Protein AF-A0A8X6NA91-F1 (afdb_monomer_lite)

pLDDT: mean 87.15, std 10.26, range [39.25, 95.81]

Organism: Nephila pilipes (NCBI:txid299642)

Structure (mmCIF, N/CA/C/O backbone):
data_AF-A0A8X6NA91-F1
#
_entry.id   AF-A0A8X6NA91-F1
#
loop_
_atom_site.group_PDB
_atom_site.id
_atom_site.type_symbol
_atom_site.label_atom_id
_atom_site.label_alt_id
_atom_site.label_comp_id
_atom_site.label_asym_id
_atom_site.label_entity_id
_atom_site.label_seq_id
_atom_site.pdbx_PDB_ins_code
_atom_site.Cartn_x
_atom_site.Cartn_y
_atom_site.Cartn_z
_atom_site.occupancy
_atom_site.B_iso_or_equiv
_atom_site.auth_seq_id
_atom_site.auth_comp_id
_atom_site.auth_asym_id
_atom_site.auth_atom_id
_atom_site.pdbx_PDB_model_num
ATOM 1 N N . MET A 1 1 ? 32.945 -34.711 -3.896 1.00 39.25 1 MET A N 1
ATOM 2 C CA . MET A 1 1 ? 33.465 -33.328 -3.989 1.00 39.25 1 MET A CA 1
ATOM 3 C C . MET A 1 1 ? 32.306 -32.364 -3.745 1.00 39.25 1 MET A C 1
ATOM 5 O O . MET A 1 1 ? 31.567 -32.048 -4.669 1.00 39.25 1 MET A O 1
ATOM 9 N N . GLY A 1 2 ? 32.044 -32.025 -2.478 1.00 50.50 2 GLY A N 1
ATOM 10 C CA . GLY A 1 2 ? 30.905 -31.185 -2.085 1.00 50.50 2 GLY A CA 1
ATOM 11 C C . GLY A 1 2 ? 31.206 -29.712 -2.346 1.00 50.50 2 GLY A C 1
ATOM 12 O O . GLY A 1 2 ? 32.229 -29.207 -1.895 1.00 50.50 2 GLY A O 1
ATOM 13 N N . LYS A 1 3 ? 30.344 -29.025 -3.101 1.00 52.38 3 LYS A N 1
ATOM 14 C CA . LYS A 1 3 ? 30.473 -27.583 -3.336 1.00 52.38 3 LYS A CA 1
ATOM 15 C C . LYS A 1 3 ? 30.213 -26.851 -2.016 1.00 52.38 3 LYS A C 1
ATOM 17 O O . LYS A 1 3 ? 29.082 -26.846 -1.539 1.00 52.38 3 LYS A O 1
ATOM 22 N N . GLN A 1 4 ? 31.241 -26.237 -1.431 1.00 56.56 4 GLN A N 1
ATOM 23 C CA . GLN A 1 4 ? 31.048 -25.260 -0.360 1.00 56.56 4 GLN A CA 1
ATOM 24 C C . GLN A 1 4 ? 30.338 -24.039 -0.956 1.00 56.56 4 GLN A C 1
ATOM 26 O O . GLN A 1 4 ? 30.888 -23.337 -1.805 1.00 56.56 4 GLN A O 1
ATOM 31 N N . VAL A 1 5 ? 29.087 -23.816 -0.558 1.00 64.62 5 VAL A N 1
ATOM 32 C CA . VAL A 1 5 ? 28.329 -22.623 -0.942 1.00 64.62 5 VAL A CA 1
ATOM 33 C C . VAL A 1 5 ? 28.822 -21.478 -0.064 1.00 64.62 5 VAL A C 1
ATOM 35 O O . VAL A 1 5 ? 28.456 -21.380 1.103 1.00 64.62 5 VAL A O 1
ATOM 38 N N . LEU A 1 6 ? 29.699 -20.634 -0.607 1.00 63.94 6 LEU A N 1
ATOM 39 C CA . LEU A 1 6 ? 30.149 -19.428 0.083 1.00 63.94 6 LEU A CA 1
ATOM 40 C C . LEU A 1 6 ? 28.948 -18.489 0.320 1.00 63.94 6 LEU A C 1
ATOM 42 O O . LEU A 1 6 ? 28.171 -18.261 -0.616 1.00 63.94 6 LEU A O 1
ATOM 46 N N . PRO A 1 7 ? 28.777 -17.925 1.531 1.00 65.75 7 PRO A N 1
ATOM 47 C CA . PRO A 1 7 ? 27.684 -17.002 1.811 1.00 65.75 7 PRO A CA 1
ATOM 48 C C . PRO A 1 7 ? 27.814 -15.751 0.933 1.00 65.75 7 PRO A C 1
ATOM 50 O O . PRO A 1 7 ? 28.852 -15.089 0.896 1.00 65.75 7 PRO A O 1
ATOM 53 N N . VAL A 1 8 ? 26.751 -15.421 0.196 1.00 72.94 8 VAL A N 1
ATOM 54 C CA . VAL A 1 8 ? 26.706 -14.213 -0.636 1.00 72.94 8 VAL A CA 1
ATOM 55 C C . VAL A 1 8 ? 26.752 -12.965 0.247 1.00 72.94 8 VAL A C 1
ATOM 57 O O . VAL A 1 8 ? 26.010 -12.856 1.224 1.00 72.94 8 VAL A O 1
ATOM 60 N N . SER A 1 9 ? 27.611 -12.004 -0.106 1.00 88.19 9 SER A N 1
ATOM 61 C CA . SER A 1 9 ? 27.783 -10.780 0.682 1.00 88.19 9 SER A CA 1
ATOM 62 C C . SER A 1 9 ? 26.452 -10.047 0.886 1.00 88.19 9 SER A C 1
ATOM 64 O O . SER A 1 9 ? 25.615 -9.979 -0.019 1.00 88.19 9 SER A O 1
ATOM 66 N N . TRP A 1 10 ? 26.255 -9.461 2.069 1.00 91.50 10 TRP A N 1
ATOM 67 C CA . TRP A 1 10 ? 25.038 -8.703 2.388 1.00 91.50 10 TRP A CA 1
ATOM 68 C C . TRP A 1 10 ? 24.788 -7.573 1.376 1.00 91.50 10 TRP A C 1
ATOM 70 O O . TRP A 1 10 ? 23.652 -7.332 0.981 1.00 91.50 10 TRP A O 1
ATOM 80 N N . ARG A 1 11 ? 25.859 -6.953 0.859 1.00 92.00 11 ARG A N 1
ATOM 81 C CA . ARG A 1 11 ? 25.786 -5.922 -0.188 1.00 92.00 11 ARG A CA 1
ATOM 82 C C . ARG A 1 11 ? 25.152 -6.449 -1.472 1.00 92.00 11 ARG A C 1
ATOM 84 O O . ARG A 1 11 ? 24.308 -5.777 -2.054 1.00 92.00 11 ARG A O 1
ATOM 91 N N . ARG A 1 12 ? 25.514 -7.666 -1.897 1.00 92.06 12 ARG A N 1
ATOM 92 C CA . ARG A 1 12 ? 24.906 -8.308 -3.071 1.00 92.06 12 ARG A CA 1
ATOM 93 C C . ARG A 1 12 ? 23.422 -8.592 -2.840 1.00 92.06 12 ARG A C 1
ATOM 95 O O . ARG A 1 12 ? 22.629 -8.435 -3.762 1.00 92.06 12 ARG A O 1
ATOM 102 N N . GLN A 1 13 ? 23.045 -8.996 -1.628 1.00 94.19 13 GLN A N 1
ATOM 103 C CA . GLN A 1 13 ? 21.646 -9.259 -1.279 1.00 94.19 13 GLN A CA 1
ATOM 104 C C . GLN A 1 13 ? 20.810 -7.975 -1.285 1.00 94.19 13 GLN A C 1
ATOM 106 O O . GLN A 1 13 ? 19.743 -7.956 -1.892 1.00 94.19 13 GLN A O 1
ATOM 111 N N . VAL A 1 14 ? 21.328 -6.888 -0.704 1.00 95.19 14 VAL A N 1
ATOM 112 C CA . VAL A 1 14 ? 20.678 -5.569 -0.731 1.00 95.19 14 VAL A CA 1
ATOM 113 C C . VAL A 1 14 ? 20.549 -5.050 -2.163 1.00 95.19 14 VAL A C 1
ATOM 115 O O . VAL A 1 14 ? 19.470 -4.617 -2.552 1.00 95.19 14 VAL A O 1
ATOM 118 N N . ALA A 1 15 ? 21.601 -5.161 -2.981 1.00 95.00 15 ALA A N 1
ATOM 119 C CA . ALA A 1 15 ? 21.549 -4.758 -4.387 1.00 95.00 15 ALA A CA 1
ATOM 120 C C . ALA A 1 15 ? 20.497 -5.555 -5.179 1.00 95.00 15 ALA A C 1
ATOM 122 O O . ALA A 1 15 ? 19.732 -4.984 -5.954 1.00 95.00 15 ALA A O 1
ATOM 123 N N . LYS A 1 16 ? 20.409 -6.871 -4.944 1.00 94.75 16 LYS A N 1
ATOM 124 C CA . LYS A 1 16 ? 19.385 -7.725 -5.558 1.00 94.75 16 LYS A CA 1
ATOM 125 C C . LYS A 1 16 ? 17.976 -7.335 -5.108 1.00 94.75 16 LYS A C 1
ATOM 127 O O . LYS A 1 16 ? 17.078 -7.257 -5.940 1.00 94.75 16 LYS A O 1
ATOM 132 N N . LEU A 1 17 ? 17.783 -7.086 -3.812 1.00 95.81 17 LEU A N 1
ATOM 133 C CA . LEU A 1 17 ? 16.499 -6.647 -3.271 1.00 95.81 17 LEU A CA 1
ATOM 134 C C . LEU A 1 17 ? 16.080 -5.306 -3.878 1.00 95.81 17 LEU A C 1
ATOM 136 O O . LEU A 1 17 ? 14.942 -5.178 -4.311 1.00 95.81 17 LEU A O 1
ATOM 140 N N . ALA A 1 18 ? 16.998 -4.342 -3.969 1.00 95.81 18 ALA A N 1
ATOM 141 C CA . ALA A 1 18 ? 16.729 -3.043 -4.575 1.00 95.81 18 ALA A CA 1
ATOM 142 C C . ALA A 1 18 ? 16.286 -3.182 -6.039 1.00 95.81 18 ALA A C 1
ATOM 144 O O . ALA A 1 18 ? 15.269 -2.609 -6.422 1.00 95.81 18 ALA A O 1
ATOM 145 N N . L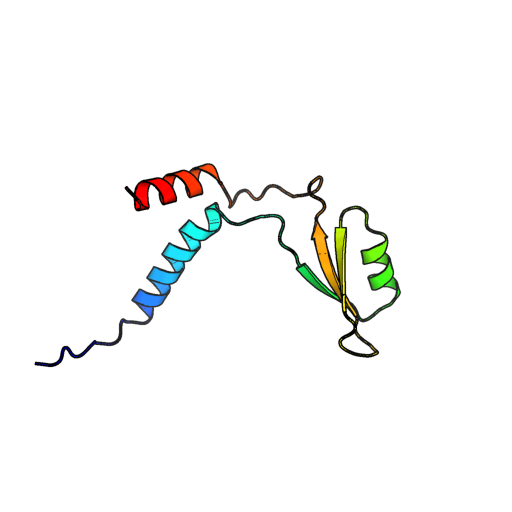EU A 1 19 ? 16.989 -3.996 -6.834 1.00 94.62 19 LEU A N 1
ATOM 146 C CA . LEU A 1 19 ? 16.648 -4.215 -8.241 1.00 94.62 19 LEU A CA 1
ATOM 147 C C . LEU A 1 19 ? 15.292 -4.920 -8.411 1.00 94.62 19 LEU A C 1
ATOM 149 O O . LEU A 1 19 ? 14.490 -4.526 -9.254 1.00 94.62 19 LEU A O 1
ATOM 153 N N . ASN A 1 20 ? 15.012 -5.931 -7.588 1.00 93.75 20 ASN A N 1
ATOM 154 C CA . ASN A 1 20 ? 13.732 -6.638 -7.621 1.00 93.75 20 ASN A CA 1
ATOM 155 C C . ASN A 1 20 ? 12.570 -5.726 -7.205 1.00 93.75 20 ASN A C 1
ATOM 157 O O . ASN A 1 20 ? 11.531 -5.707 -7.862 1.00 93.75 20 ASN A O 1
ATOM 161 N N . SER A 1 21 ? 12.752 -4.946 -6.138 1.00 94.19 21 SER A N 1
ATOM 162 C CA . SER A 1 21 ? 11.753 -3.989 -5.659 1.00 94.19 21 SER A CA 1
ATOM 163 C C . SER A 1 21 ? 11.505 -2.871 -6.666 1.00 94.19 21 SER A C 1
ATOM 165 O O . SER A 1 21 ? 10.364 -2.447 -6.826 1.00 94.19 21 SER A O 1
ATOM 167 N N . PHE A 1 22 ? 12.544 -2.425 -7.379 1.00 92.62 22 PHE A N 1
ATOM 168 C CA . PHE A 1 22 ? 12.420 -1.429 -8.439 1.00 92.62 22 PHE A CA 1
ATOM 169 C C . PHE A 1 22 ? 11.480 -1.906 -9.550 1.00 92.62 22 PHE A C 1
ATOM 171 O O . PHE A 1 22 ? 10.508 -1.225 -9.866 1.00 92.62 22 PHE A O 1
ATOM 178 N N . TRP A 1 23 ? 11.704 -3.107 -10.091 1.00 92.12 23 TRP A N 1
ATOM 179 C CA . TRP A 1 23 ? 10.827 -3.654 -11.131 1.00 92.12 23 TRP A CA 1
ATOM 180 C C . TRP A 1 23 ? 9.429 -4.004 -10.609 1.00 92.12 23 TRP A C 1
ATOM 182 O O . TRP A 1 23 ? 8.441 -3.783 -11.306 1.00 92.12 23 TRP A O 1
ATOM 192 N N . GLY A 1 24 ? 9.327 -4.469 -9.361 1.00 91.38 24 GLY A N 1
ATOM 193 C CA . GLY A 1 24 ? 8.044 -4.739 -8.712 1.00 91.38 24 GLY A CA 1
ATOM 194 C C . GLY A 1 24 ? 7.191 -3.487 -8.479 1.00 91.38 24 GLY A C 1
ATOM 195 O O . GLY A 1 24 ? 5.963 -3.574 -8.524 1.00 91.38 24 GLY A O 1
ATOM 196 N N . ARG A 1 25 ? 7.809 -2.314 -8.272 1.00 92.12 25 ARG A N 1
ATOM 197 C CA . ARG A 1 25 ? 7.086 -1.053 -8.036 1.00 92.12 25 ARG A CA 1
ATOM 198 C C . ARG A 1 25 ? 6.191 -0.680 -9.216 1.00 92.12 25 ARG A C 1
ATOM 200 O O . ARG A 1 25 ? 5.051 -0.287 -8.993 1.00 92.12 25 ARG A O 1
ATOM 207 N N . TRP A 1 26 ? 6.664 -0.865 -10.449 1.00 91.62 26 TRP A N 1
ATOM 208 C CA . TRP A 1 26 ? 5.927 -0.476 -11.655 1.00 91.62 26 TRP A CA 1
ATOM 209 C C . TRP A 1 26 ? 4.574 -1.183 -11.804 1.00 91.62 26 TRP A C 1
ATOM 211 O O . TRP A 1 26 ? 3.633 -0.576 -12.307 1.00 91.62 26 TRP A O 1
ATOM 221 N N . GLY A 1 27 ? 4.464 -2.436 -11.351 1.00 89.50 27 GLY A N 1
ATOM 222 C CA . GLY A 1 27 ? 3.242 -3.246 -11.431 1.00 89.50 27 GLY A CA 1
ATOM 223 C C . GLY A 1 27 ? 2.397 -3.255 -10.154 1.00 89.50 27 GLY A C 1
ATOM 224 O O . GLY A 1 27 ? 1.510 -4.095 -10.010 1.00 89.50 27 GLY A O 1
ATOM 225 N N . MET A 1 28 ? 2.688 -2.385 -9.186 1.00 91.44 28 MET A N 1
ATOM 226 C CA . MET A 1 28 ? 2.012 -2.402 -7.893 1.00 91.44 28 MET A CA 1
ATOM 227 C C . MET A 1 28 ? 0.570 -1.882 -8.001 1.00 91.44 28 MET A C 1
ATOM 229 O O . MET A 1 28 ? 0.336 -0.780 -8.487 1.00 91.44 28 MET A O 1
ATOM 233 N N . LYS A 1 29 ? -0.402 -2.638 -7.469 1.00 87.50 29 LYS A N 1
ATOM 234 C CA . LYS A 1 29 ? -1.789 -2.162 -7.338 1.00 87.50 29 LYS A CA 1
ATOM 235 C C . LYS A 1 29 ? -1.837 -0.944 -6.408 1.00 87.50 29 LYS A C 1
ATOM 237 O O . LYS A 1 29 ? -1.385 -1.039 -5.265 1.00 87.50 29 LYS A O 1
ATOM 242 N N . LEU A 1 30 ? -2.410 0.158 -6.892 1.00 85.25 30 LEU A N 1
ATOM 243 C CA . LEU A 1 30 ? -2.579 1.406 -6.136 1.00 85.25 30 LEU A CA 1
ATOM 244 C C . LEU A 1 30 ? -3.617 1.257 -5.034 1.00 85.25 30 LEU A C 1
ATOM 246 O O . LEU A 1 30 ? -3.369 1.569 -3.870 1.00 85.25 30 LEU A O 1
ATOM 250 N N . ASN A 1 31 ? -4.763 0.690 -5.400 1.00 87.25 31 ASN A N 1
ATOM 251 C CA . ASN A 1 31 ? -5.852 0.483 -4.472 1.00 87.25 31 ASN A CA 1
ATOM 252 C C . ASN A 1 31 ? -5.640 -0.796 -3.651 1.00 87.25 31 ASN A C 1
ATOM 254 O O . ASN A 1 31 ? -6.095 -1.888 -4.016 1.00 87.25 31 ASN A O 1
ATOM 258 N N . LYS A 1 32 ? -4.870 -0.669 -2.568 1.00 87.75 32 LYS A N 1
ATOM 259 C CA . LYS A 1 32 ? -4.646 -1.743 -1.599 1.00 87.75 32 LYS A CA 1
ATOM 260 C C . LYS A 1 32 ? -5.634 -1.637 -0.454 1.00 87.75 32 LYS A C 1
ATOM 262 O O . LYS A 1 32 ? -5.946 -0.545 0.013 1.00 87.75 32 LYS A O 1
ATOM 267 N N . THR A 1 33 ? -6.060 -2.795 0.024 1.00 91.12 33 THR A N 1
ATOM 268 C CA . THR A 1 33 ? -6.799 -2.893 1.272 1.00 91.12 33 THR A CA 1
ATOM 269 C C . THR A 1 33 ? -5.881 -2.529 2.435 1.00 91.12 33 THR A C 1
ATOM 271 O O . THR A 1 33 ? -4.725 -2.955 2.489 1.00 91.12 33 THR A O 1
ATOM 274 N N . LYS A 1 34 ? -6.382 -1.665 3.310 1.00 91.69 34 LYS A N 1
ATOM 275 C CA . LYS A 1 34 ? -5.685 -1.103 4.460 1.00 91.69 34 LYS A CA 1
ATOM 276 C C . LYS A 1 34 ? -6.400 -1.561 5.720 1.00 91.69 34 LYS A C 1
ATOM 278 O O . LYS A 1 34 ? -7.624 -1.647 5.746 1.00 91.69 34 LYS A O 1
ATOM 283 N N . LEU A 1 35 ? -5.615 -1.820 6.756 1.00 93.06 35 LEU A N 1
ATOM 284 C CA . LEU A 1 35 ? -6.113 -2.137 8.084 1.00 93.06 35 LEU A CA 1
ATOM 285 C C . LEU A 1 35 ? -5.805 -0.957 9.003 1.00 93.06 35 LEU A C 1
ATOM 287 O O . LEU A 1 35 ? -4.653 -0.526 9.096 1.00 93.06 35 LEU A O 1
ATOM 291 N N . SER A 1 36 ? -6.828 -0.416 9.655 1.00 91.81 36 SER A N 1
ATOM 292 C CA . SER A 1 36 ? -6.685 0.699 10.591 1.00 91.81 36 SER A CA 1
ATOM 293 C C . SER A 1 36 ? -7.273 0.335 11.941 1.00 91.81 36 SER A C 1
ATOM 295 O O . SER A 1 36 ? -8.388 -0.166 12.013 1.00 91.81 36 SER A O 1
ATOM 297 N N . TYR A 1 37 ? -6.521 0.609 13.002 1.00 92.38 37 TYR A N 1
ATOM 298 C CA . TYR A 1 37 ? -6.965 0.412 14.376 1.00 92.38 37 TYR A CA 1
ATOM 299 C C . TYR A 1 37 ? -7.498 1.728 14.925 1.00 92.38 37 TYR A C 1
ATOM 301 O O . TYR A 1 37 ? -6.834 2.761 14.827 1.00 92.38 37 TYR A O 1
ATOM 309 N N . VAL A 1 38 ? -8.697 1.683 15.486 1.00 91.44 38 VAL A N 1
ATOM 310 C CA . VAL A 1 38 ? -9.412 2.832 16.023 1.00 91.44 38 VAL A CA 1
ATOM 311 C C . VAL A 1 38 ? -9.849 2.505 17.442 1.00 91.44 38 VAL A C 1
ATOM 313 O O . VAL A 1 38 ? -10.410 1.445 17.696 1.00 91.44 38 VAL A O 1
ATOM 316 N N . ASN A 1 39 ? -9.588 3.421 18.365 1.00 90.44 39 ASN A N 1
ATOM 317 C CA . ASN A 1 39 ? -9.890 3.288 19.791 1.00 90.44 39 ASN A CA 1
ATOM 318 C C . ASN A 1 39 ? -11.005 4.237 20.263 1.00 90.44 39 ASN A C 1
ATOM 320 O O . ASN A 1 39 ? -11.295 4.326 21.451 1.00 90.44 39 ASN A O 1
ATOM 324 N N . SER A 1 40 ? -11.603 4.996 19.343 1.00 89.50 40 SER A N 1
ATOM 325 C CA . SER A 1 40 ? -12.554 6.059 19.652 1.00 89.50 40 SER A CA 1
ATOM 326 C C . SER A 1 40 ? -13.784 5.974 18.752 1.00 89.50 40 SER A C 1
ATOM 328 O O . SER A 1 40 ? -13.673 5.889 17.528 1.00 89.50 40 SER A O 1
ATOM 330 N N . VAL A 1 41 ? -14.971 6.041 19.358 1.00 87.44 41 VAL A N 1
ATOM 331 C CA . VAL A 1 41 ? -16.270 6.034 18.662 1.00 87.44 41 VAL A CA 1
ATOM 332 C C . VAL A 1 41 ? -16.395 7.131 17.589 1.00 87.44 41 VAL A C 1
ATOM 334 O O . VAL A 1 41 ? -16.843 6.814 16.486 1.00 87.44 41 VAL A O 1
ATOM 337 N N . PRO A 1 42 ? -16.008 8.405 17.820 1.00 91.06 42 PRO A N 1
ATOM 338 C CA . PRO A 1 42 ? -16.073 9.427 16.774 1.00 91.06 42 PRO A CA 1
ATOM 339 C C . PRO A 1 42 ? -15.209 9.098 15.554 1.00 91.06 42 PRO A C 1
ATOM 341 O O . PRO A 1 42 ? -15.649 9.326 14.430 1.00 91.06 42 PRO A O 1
ATOM 344 N N . ASP A 1 43 ? -14.014 8.539 15.744 1.00 89.25 43 ASP A N 1
ATOM 345 C CA . ASP A 1 43 ? -13.155 8.163 14.619 1.00 89.25 43 ASP A CA 1
ATOM 346 C C . ASP A 1 43 ? -13.713 6.949 13.880 1.00 89.25 43 ASP A C 1
ATOM 348 O O . ASP A 1 43 ? -13.717 6.929 12.651 1.00 89.25 43 ASP A O 1
ATOM 352 N N . PHE A 1 44 ? -14.293 5.991 14.603 1.00 90.38 44 PHE A N 1
ATOM 353 C CA . PHE A 1 44 ? -14.994 4.858 14.005 1.00 9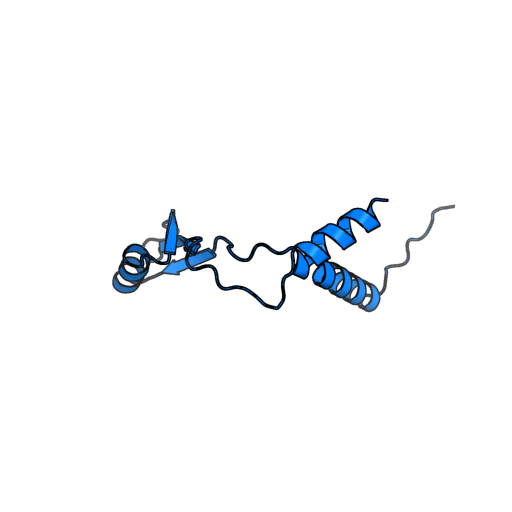0.38 44 PHE A CA 1
ATOM 354 C C . PHE A 1 44 ? -16.167 5.321 13.124 1.00 90.38 44 PHE A C 1
ATOM 356 O O . PHE A 1 44 ? -16.270 4.932 11.959 1.00 90.38 44 PHE A O 1
ATOM 363 N N . ASN A 1 45 ? -16.987 6.248 13.628 1.00 91.31 45 ASN A N 1
ATOM 364 C CA . ASN A 1 45 ? -18.095 6.832 12.870 1.00 91.31 45 ASN A CA 1
ATOM 365 C C . ASN A 1 45 ? -17.621 7.625 11.646 1.00 91.31 45 ASN A C 1
ATOM 367 O O . ASN A 1 45 ? -18.295 7.607 10.616 1.00 91.31 45 ASN A O 1
ATOM 371 N N . ARG A 1 46 ? -16.461 8.291 11.722 1.00 92.19 46 ARG A N 1
ATOM 372 C CA . ARG A 1 46 ? -15.851 8.957 10.560 1.00 92.19 46 ARG A CA 1
ATOM 373 C C . ARG A 1 46 ? -15.482 7.961 9.469 1.00 92.19 46 ARG A C 1
ATOM 375 O O . ARG A 1 46 ? -15.732 8.255 8.310 1.00 92.19 46 ARG A O 1
ATOM 382 N N . TYR A 1 47 ? -14.926 6.798 9.816 1.00 90.06 47 TYR A N 1
ATOM 383 C CA . TYR A 1 47 ? -14.630 5.758 8.825 1.00 90.06 47 TYR A CA 1
ATOM 384 C C . TYR A 1 47 ? -15.902 5.212 8.170 1.00 90.06 47 TYR A C 1
ATOM 386 O O . TYR A 1 47 ? -15.912 5.045 6.956 1.00 90.06 47 TYR A O 1
ATOM 394 N N . LEU A 1 48 ? -16.969 4.984 8.946 1.00 88.50 48 LEU A N 1
ATOM 395 C CA . LEU A 1 48 ? -18.251 4.485 8.427 1.00 88.50 48 LEU A CA 1
ATOM 396 C C . LEU A 1 48 ? -18.998 5.495 7.550 1.00 88.50 48 LEU A C 1
ATOM 398 O O . LEU A 1 48 ? -19.709 5.101 6.631 1.00 88.50 48 LEU A O 1
ATOM 402 N N . SER A 1 49 ? -18.865 6.785 7.854 1.00 90.56 49 SER A N 1
ATOM 403 C CA . SER A 1 49 ? -19.598 7.851 7.161 1.00 90.56 49 SER A CA 1
ATOM 404 C C . SER A 1 49 ? -18.859 8.398 5.938 1.00 90.56 49 SER A C 1
ATOM 406 O O . SER A 1 49 ? -19.407 9.240 5.232 1.00 90.56 49 SER A O 1
ATOM 408 N N . ASP A 1 50 ? -17.611 7.985 5.707 1.00 88.88 50 ASP A N 1
ATOM 409 C CA . ASP A 1 50 ? -16.786 8.495 4.616 1.00 88.88 50 ASP A CA 1
ATOM 410 C C . ASP A 1 50 ? -17.096 7.756 3.300 1.00 88.88 50 ASP A C 1
ATOM 412 O O . ASP A 1 50 ? -16.717 6.592 3.153 1.00 88.88 50 ASP A O 1
ATOM 416 N N . PRO A 1 51 ? -17.725 8.414 2.306 1.00 86.19 51 PRO A N 1
ATOM 417 C CA . PRO A 1 51 ? -18.083 7.775 1.040 1.00 86.19 51 PRO A CA 1
ATOM 418 C C . PRO A 1 51 ? -16.863 7.422 0.177 1.00 86.19 51 PRO A C 1
ATOM 420 O O . PRO A 1 51 ? -16.980 6.641 -0.766 1.00 86.19 51 PRO A O 1
ATOM 423 N N . THR A 1 52 ? -15.682 7.974 0.477 1.00 87.75 52 THR A N 1
ATOM 424 C CA . THR A 1 52 ? -14.445 7.663 -0.255 1.00 87.75 52 THR A CA 1
ATOM 425 C C . THR A 1 52 ? -13.854 6.313 0.150 1.00 87.75 52 THR A C 1
ATOM 427 O O . THR A 1 52 ? -13.021 5.762 -0.576 1.00 87.75 52 THR A O 1
ATOM 430 N N . LYS A 1 53 ? -14.276 5.760 1.295 1.00 88.69 53 LYS A N 1
ATOM 431 C CA . LYS A 1 53 ? -13.761 4.511 1.852 1.00 88.69 53 LYS A CA 1
ATOM 432 C C . LYS A 1 53 ? -14.824 3.424 1.771 1.00 88.69 53 LYS A C 1
ATOM 434 O O . LYS A 1 53 ? -15.907 3.530 2.329 1.00 88.69 53 LYS A O 1
ATOM 439 N N . ASN A 1 54 ? -14.481 2.330 1.113 1.00 90.50 54 ASN A N 1
ATOM 440 C CA . ASN A 1 54 ? -15.269 1.113 1.126 1.00 90.50 54 ASN A CA 1
ATOM 441 C C . ASN A 1 54 ? -14.779 0.208 2.263 1.00 90.50 54 ASN A C 1
ATOM 443 O O . ASN A 1 54 ? -13.638 -0.258 2.240 1.00 90.50 54 ASN A O 1
ATOM 447 N N . ILE A 1 55 ? -15.622 -0.013 3.270 1.00 91.19 55 ILE A N 1
ATOM 448 C CA . ILE A 1 55 ? -15.318 -0.914 4.386 1.00 91.19 55 ILE A CA 1
ATOM 449 C C . ILE A 1 55 ? -15.636 -2.343 3.960 1.00 91.19 55 ILE A C 1
ATOM 451 O O . ILE A 1 55 ? -16.732 -2.620 3.477 1.00 91.19 55 ILE A O 1
ATOM 455 N N . LYS A 1 56 ? -14.666 -3.239 4.142 1.00 90.44 56 LYS A N 1
ATOM 456 C CA . LYS A 1 56 ? -14.799 -4.665 3.839 1.00 90.44 56 LYS A CA 1
ATOM 457 C C . LYS A 1 56 ? -15.180 -5.469 5.064 1.00 90.44 56 LYS A C 1
ATOM 459 O O . LYS A 1 56 ? -16.092 -6.283 4.984 1.00 90.44 56 LYS A O 1
ATOM 464 N N . ASP A 1 57 ? -14.477 -5.234 6.166 1.00 91.38 57 ASP A N 1
ATOM 465 C CA . ASP A 1 57 ? -14.669 -5.987 7.396 1.00 91.38 57 ASP A CA 1
ATOM 466 C C . ASP A 1 57 ? -14.289 -5.155 8.625 1.00 91.38 57 ASP A C 1
ATOM 468 O O . ASP A 1 57 ? -13.547 -4.169 8.537 1.00 91.38 57 ASP A O 1
ATOM 472 N N . ILE A 1 58 ? -14.829 -5.541 9.777 1.00 92.06 58 ILE A N 1
ATOM 473 C CA . ILE A 1 58 ? -14.602 -4.889 11.061 1.00 92.06 58 ILE A CA 1
ATOM 474 C C . ILE A 1 58 ? -14.342 -5.969 12.105 1.00 92.06 58 ILE A C 1
ATOM 476 O O . ILE A 1 58 ? -15.221 -6.753 12.455 1.00 92.06 58 ILE A O 1
ATOM 480 N N . PHE A 1 59 ? -13.135 -5.960 12.657 1.00 92.25 59 PHE A N 1
ATOM 481 C CA . PHE A 1 59 ? -12.715 -6.862 13.717 1.00 92.25 59 PHE A CA 1
ATOM 482 C C . PHE A 1 59 ? -12.645 -6.129 15.052 1.00 92.25 59 PHE A C 1
ATOM 484 O O . PHE A 1 59 ? -12.277 -4.957 15.126 1.00 92.25 59 PHE A O 1
ATOM 491 N N . LEU A 1 60 ? -12.932 -6.853 16.128 1.00 90.06 60 LEU A N 1
ATOM 492 C CA . LEU A 1 60 ? -12.843 -6.365 17.502 1.00 90.06 60 LEU A CA 1
ATOM 493 C C . LEU A 1 60 ? -11.771 -7.181 18.237 1.00 90.06 60 LEU A C 1
ATOM 495 O O . LEU A 1 60 ? -12.100 -8.150 18.917 1.00 90.06 60 LEU A O 1
ATOM 499 N N . PRO A 1 61 ? -10.475 -6.868 18.044 1.00 88.31 61 PRO A N 1
ATOM 500 C CA . PRO A 1 61 ? -9.388 -7.597 18.699 1.00 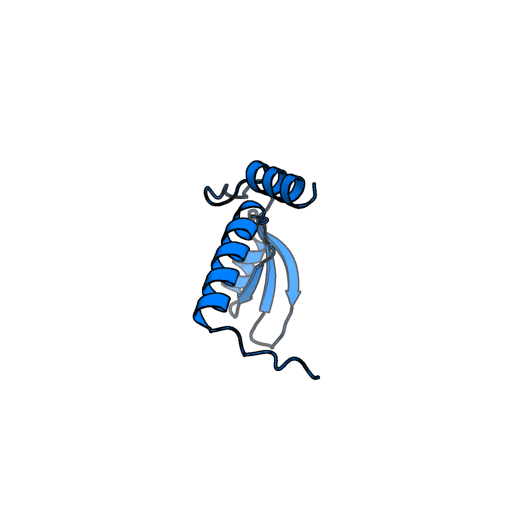88.31 61 PRO A CA 1
ATOM 501 C C . PRO A 1 61 ? -9.357 -7.410 20.223 1.00 88.31 61 PRO A C 1
ATOM 503 O O . PRO A 1 61 ? -8.792 -8.24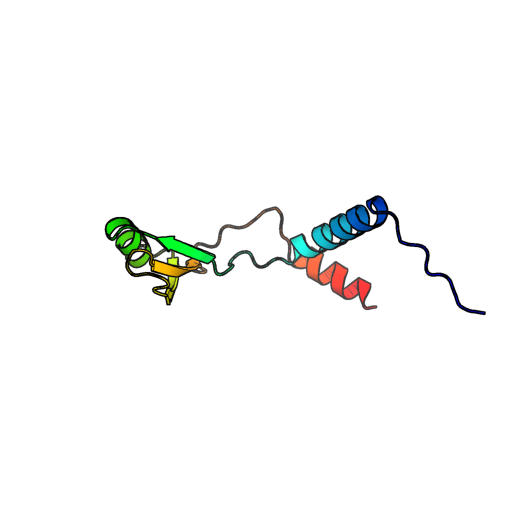7 20.921 1.00 88.31 61 PRO A O 1
ATOM 506 N N . SER A 1 62 ? -9.920 -6.313 20.734 1.00 88.12 62 SER A N 1
ATOM 507 C CA . SER A 1 62 ? -10.016 -5.993 22.161 1.00 88.12 62 SER A CA 1
ATOM 508 C C . SER A 1 62 ? -11.275 -5.158 22.415 1.00 88.12 62 SER A C 1
ATOM 510 O O . SER A 1 62 ? -11.829 -4.588 21.477 1.00 88.12 62 SER A O 1
ATOM 512 N N . GLU A 1 63 ? -11.710 -5.041 23.670 1.00 84.00 63 GLU A N 1
ATOM 513 C CA . GLU A 1 63 ? -12.879 -4.231 24.053 1.00 84.00 63 GLU A CA 1
ATOM 514 C C . GLU A 1 63 ? -12.694 -2.735 23.743 1.00 84.00 63 GLU A C 1
ATOM 516 O O . GLU A 1 63 ? -13.663 -2.027 23.480 1.00 84.00 63 GLU A O 1
ATOM 521 N N . GLU A 1 64 ? -11.447 -2.259 23.714 1.00 87.44 64 GLU A N 1
ATOM 522 C CA . GLU A 1 64 ? -11.114 -0.844 23.498 1.00 87.44 64 GLU A CA 1
ATOM 523 C C . GLU A 1 64 ? -10.663 -0.522 22.065 1.00 87.44 64 GLU A C 1
ATOM 525 O O . GLU A 1 64 ? -10.447 0.645 21.736 1.00 87.44 64 GLU A O 1
ATOM 530 N N . VAL A 1 65 ? -10.469 -1.531 21.205 1.00 88.62 65 VAL A N 1
ATOM 531 C CA . VAL A 1 65 ? -9.869 -1.343 19.876 1.00 88.62 65 VAL A CA 1
ATOM 532 C C . VAL A 1 65 ? -10.676 -2.057 18.807 1.00 88.62 65 VAL A C 1
ATOM 534 O O . VAL A 1 65 ? -10.879 -3.267 18.857 1.00 88.62 65 VAL A O 1
ATOM 537 N N . VAL A 1 66 ? -11.032 -1.302 17.774 1.00 91.19 66 VAL A N 1
ATOM 538 C CA . VAL A 1 66 ? -11.686 -1.777 16.559 1.00 91.19 66 VAL A CA 1
ATOM 539 C C . VAL A 1 66 ? -10.681 -1.751 15.413 1.00 91.19 66 VAL A C 1
ATOM 541 O O . VAL A 1 66 ? -10.056 -0.725 15.157 1.00 91.19 66 VAL A O 1
ATOM 544 N N . ALA A 1 67 ? -10.515 -2.860 14.701 1.00 93.12 67 ALA A N 1
ATOM 545 C CA . ALA A 1 67 ? -9.713 -2.931 13.488 1.00 93.12 67 ALA A CA 1
ATOM 546 C C . ALA A 1 67 ? -10.636 -2.922 12.266 1.00 93.12 67 ALA A C 1
ATOM 548 O O . ALA A 1 67 ? -11.429 -3.836 12.076 1.00 93.12 67 ALA A O 1
ATOM 549 N N . ILE A 1 68 ? -10.534 -1.891 11.436 1.00 93.19 68 ILE A N 1
ATOM 550 C CA . ILE A 1 68 ? -11.357 -1.721 10.239 1.00 93.19 68 ILE A CA 1
ATOM 551 C C . ILE A 1 68 ? -10.507 -2.066 9.024 1.00 93.19 68 ILE A C 1
ATOM 553 O O . ILE A 1 68 ? -9.458 -1.453 8.798 1.00 93.19 68 ILE A O 1
ATOM 557 N N . GLU A 1 69 ? -10.971 -3.024 8.233 1.00 94.12 69 GLU A N 1
ATOM 558 C CA . GLU A 1 69 ? -10.429 -3.319 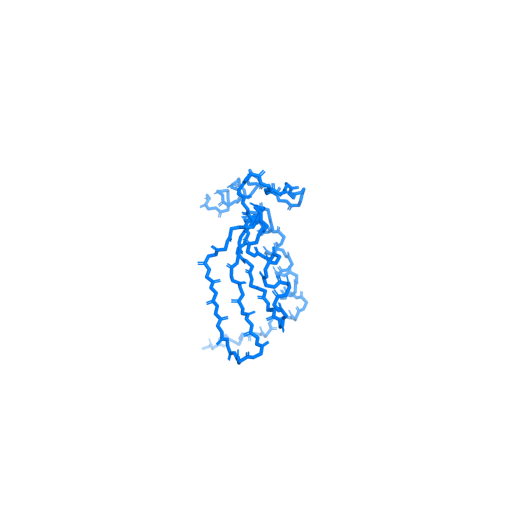6.919 1.00 94.12 69 GLU A CA 1
ATOM 559 C C . GLU A 1 69 ? -11.183 -2.498 5.869 1.00 94.12 69 GLU A C 1
ATOM 561 O O . GLU A 1 69 ? -12.396 -2.625 5.702 1.00 94.12 69 GLU A O 1
ATOM 566 N N . TRP A 1 70 ? -10.469 -1.639 5.145 1.00 93.38 70 TRP A N 1
ATOM 567 C CA . TRP A 1 70 ? -11.072 -0.734 4.172 1.00 93.38 70 TRP A CA 1
ATOM 568 C C . TRP A 1 70 ? -10.221 -0.581 2.914 1.00 93.38 70 TRP A C 1
ATOM 570 O O . TRP A 1 70 ? -9.020 -0.849 2.883 1.00 93.38 70 TRP A O 1
ATOM 580 N N . GLN A 1 71 ? -10.857 -0.144 1.838 1.00 91.50 71 GLN A N 1
ATOM 581 C CA . GLN A 1 71 ? -10.245 0.138 0.549 1.00 91.50 71 GLN A CA 1
ATOM 582 C C . GLN A 1 71 ? -10.741 1.505 0.062 1.00 91.50 71 GLN A C 1
ATOM 584 O O . GLN A 1 71 ? -11.837 1.925 0.418 1.00 91.50 71 GLN A O 1
ATOM 589 N N . ILE A 1 72 ? -9.943 2.229 -0.722 1.00 88.44 72 ILE A N 1
ATOM 590 C CA . ILE A 1 72 ? -10.421 3.473 -1.345 1.00 88.44 72 ILE A CA 1
ATOM 591 C C . ILE A 1 72 ? -11.426 3.077 -2.433 1.00 88.44 72 ILE A C 1
ATOM 593 O O . ILE A 1 72 ? -11.226 2.067 -3.105 1.00 88.44 72 ILE A O 1
ATOM 597 N N . SER A 1 73 ? -12.526 3.804 -2.590 1.00 83.56 73 SER A N 1
ATOM 598 C CA . SER A 1 73 ? -13.446 3.549 -3.702 1.00 83.56 73 SER A CA 1
ATOM 599 C C . SER A 1 73 ? -12.727 3.790 -5.035 1.00 83.56 73 SER A C 1
ATOM 601 O O . SER A 1 73 ? -11.914 4.707 -5.141 1.00 83.56 73 SER A O 1
ATOM 603 N N . ASP A 1 74 ? -12.986 2.957 -6.046 1.00 78.81 74 ASP A N 1
ATOM 604 C CA . ASP A 1 74 ? -12.236 2.980 -7.312 1.00 78.81 74 ASP A CA 1
ATOM 605 C C . ASP A 1 74 ? -12.329 4.335 -8.043 1.00 78.81 74 ASP A C 1
ATOM 607 O O . ASP A 1 74 ? -11.410 4.707 -8.770 1.00 78.81 74 ASP A O 1
ATOM 611 N N . GLU A 1 75 ? -13.381 5.112 -7.772 1.00 77.44 75 GLU A N 1
ATOM 612 C CA . GLU A 1 75 ? -13.581 6.475 -8.285 1.00 77.44 75 GLU A CA 1
ATOM 613 C C . GLU A 1 75 ? -12.591 7.505 -7.713 1.00 77.44 75 GLU A C 1
ATOM 615 O O . GLU A 1 75 ? -12.316 8.518 -8.352 1.00 77.44 75 GLU A O 1
ATOM 620 N N . PHE A 1 76 ? -12.027 7.244 -6.529 1.00 75.62 76 PHE A N 1
ATOM 621 C CA . PHE A 1 76 ? -11.129 8.155 -5.809 1.00 75.62 76 PHE A CA 1
ATOM 622 C C . PHE A 1 76 ? -9.685 7.640 -5.751 1.00 75.62 76 PHE A C 1
ATOM 624 O O . PHE A 1 76 ? -8.886 8.106 -4.936 1.00 75.62 76 PHE A O 1
ATOM 631 N N . VAL A 1 77 ? -9.330 6.651 -6.576 1.00 78.06 77 VAL A N 1
ATOM 632 C CA . VAL A 1 77 ? -7.965 6.117 -6.601 1.00 78.06 77 VAL A CA 1
ATOM 633 C C . VAL A 1 77 ? -7.035 7.151 -7.222 1.00 78.06 77 VAL A C 1
ATOM 635 O O . VAL A 1 77 ? -7.042 7.377 -8.430 1.00 78.06 77 VAL A O 1
ATOM 638 N N . GLU A 1 78 ? -6.200 7.757 -6.382 1.00 77.44 78 GLU A N 1
ATOM 639 C CA . GLU A 1 78 ? -5.152 8.662 -6.837 1.00 77.44 78 GLU A CA 1
ATOM 640 C C . GLU A 1 78 ? -4.169 7.942 -7.761 1.00 77.44 78 GLU A C 1
ATOM 642 O O . GLU A 1 78 ? -3.735 6.813 -7.506 1.00 77.44 78 GLU A O 1
ATOM 647 N N . GLN A 1 79 ? -3.788 8.623 -8.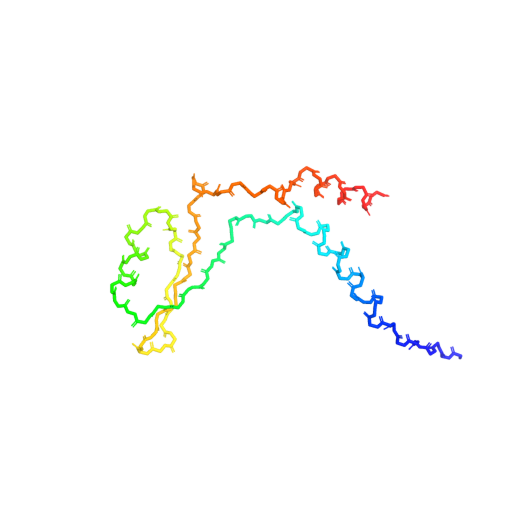838 1.00 76.31 79 GLN A N 1
ATOM 648 C CA . GLN A 1 79 ? -2.802 8.111 -9.770 1.00 76.31 79 GLN A CA 1
ATOM 649 C C . GLN A 1 79 ? -1.389 8.350 -9.220 1.00 76.31 79 GLN A C 1
ATOM 651 O O . GLN A 1 79 ? -0.961 9.488 -9.047 1.00 76.31 79 GLN A O 1
ATOM 656 N N . ASP A 1 80 ? -0.647 7.273 -8.958 1.00 80.38 80 ASP A N 1
ATOM 657 C CA . ASP A 1 80 ? 0.741 7.350 -8.492 1.00 80.38 80 ASP A CA 1
ATOM 658 C C . ASP A 1 80 ? 1.697 7.403 -9.690 1.00 80.38 80 ASP A C 1
ATOM 660 O O . ASP A 1 80 ? 1.806 6.444 -10.463 1.00 80.38 80 ASP A O 1
ATOM 664 N N . ALA A 1 81 ? 2.441 8.505 -9.804 1.00 82.31 81 ALA A N 1
ATOM 665 C CA . ALA A 1 81 ? 3.454 8.704 -10.838 1.00 82.31 81 ALA A CA 1
ATOM 666 C C . ALA A 1 81 ? 4.617 7.694 -10.762 1.00 82.31 81 ALA A C 1
ATOM 668 O O . ALA A 1 81 ? 5.388 7.567 -11.712 1.00 82.31 81 ALA A O 1
ATOM 669 N N . SER A 1 82 ? 4.756 6.960 -9.653 1.00 83.25 82 SER A N 1
ATOM 670 C CA . SER A 1 82 ? 5.786 5.930 -9.484 1.00 83.25 82 SER A CA 1
ATOM 671 C C . SER A 1 82 ? 5.377 4.533 -9.978 1.00 83.25 82 SER A C 1
ATOM 673 O O . SER A 1 82 ? 6.155 3.589 -9.835 1.00 83.25 82 SER A O 1
ATOM 675 N N . THR A 1 83 ? 4.182 4.377 -10.561 1.00 88.62 83 THR A N 1
ATOM 676 C CA . THR A 1 83 ? 3.697 3.101 -11.117 1.00 88.62 83 THR A CA 1
ATOM 677 C C . THR A 1 83 ? 3.330 3.228 -12.595 1.00 88.62 83 THR A C 1
ATOM 679 O O . THR A 1 83 ? 2.894 4.281 -13.054 1.00 88.62 83 THR A O 1
ATOM 682 N N . ASN A 1 84 ? 3.529 2.156 -13.366 1.00 91.44 84 ASN A N 1
ATOM 683 C CA . ASN A 1 84 ? 3.190 2.117 -14.786 1.00 91.44 84 ASN A CA 1
ATOM 684 C C . ASN A 1 84 ? 3.025 0.665 -15.252 1.00 91.44 84 ASN A C 1
ATOM 686 O O . ASN A 1 84 ? 3.998 -0.077 -15.425 1.00 91.44 84 ASN A O 1
ATOM 690 N N . ILE A 1 85 ? 1.774 0.282 -15.509 1.00 90.88 85 ILE A N 1
ATOM 691 C CA . ILE A 1 85 ? 1.419 -1.079 -15.913 1.00 90.88 85 ILE A CA 1
ATOM 692 C C . ILE A 1 85 ? 2.021 -1.478 -17.269 1.00 90.88 85 ILE A C 1
ATOM 694 O O . ILE A 1 85 ? 2.337 -2.649 -17.476 1.00 90.88 85 ILE A O 1
ATOM 698 N N . PHE A 1 86 ? 2.249 -0.530 -18.182 1.00 92.81 86 PHE A N 1
ATOM 699 C CA . PHE A 1 86 ? 2.844 -0.816 -19.491 1.00 92.81 86 PHE A CA 1
ATOM 700 C C . PHE A 1 86 ? 4.319 -1.205 -19.363 1.00 92.81 86 PHE A C 1
ATOM 702 O O . PHE A 1 86 ? 4.753 -2.190 -19.954 1.00 92.81 86 PHE A O 1
ATOM 709 N N . ILE A 1 87 ? 5.079 -0.496 -18.521 1.00 92.94 87 ILE A N 1
ATOM 710 C CA . ILE A 1 87 ? 6.481 -0.844 -18.237 1.00 92.94 87 ILE A CA 1
ATOM 711 C C . ILE A 1 87 ? 6.553 -2.221 -17.561 1.00 92.94 87 ILE A C 1
ATOM 713 O O . ILE A 1 87 ? 7.370 -3.062 -17.945 1.00 92.94 87 ILE A O 1
ATOM 717 N N . ALA A 1 88 ? 5.672 -2.481 -16.591 1.00 93.25 88 ALA A N 1
ATOM 718 C CA . ALA A 1 88 ? 5.637 -3.750 -15.865 1.00 93.25 88 ALA A CA 1
ATOM 719 C C . ALA A 1 88 ? 5.301 -4.943 -16.777 1.00 93.25 88 ALA A C 1
ATOM 721 O O . ALA A 1 88 ? 5.979 -5.972 -16.733 1.00 93.25 88 ALA A O 1
ATOM 722 N N . THR A 1 89 ? 4.279 -4.808 -17.625 1.00 93.88 89 THR A N 1
ATOM 723 C CA . THR A 1 89 ? 3.859 -5.869 -18.555 1.00 93.88 89 THR A CA 1
ATOM 724 C C . THR A 1 89 ? 4.905 -6.126 -19.633 1.00 93.88 89 THR A C 1
ATOM 726 O O . THR A 1 89 ? 5.244 -7.285 -19.865 1.00 93.88 89 THR A O 1
ATOM 729 N N . PHE A 1 90 ? 5.482 -5.074 -20.224 1.00 95.12 90 PHE A N 1
ATOM 730 C CA . PHE A 1 90 ? 6.554 -5.200 -21.210 1.00 95.12 90 PHE A CA 1
ATOM 731 C C . PHE A 1 90 ? 7.755 -5.945 -20.619 1.00 95.12 90 PHE A C 1
ATOM 733 O O . PHE A 1 90 ? 8.125 -7.014 -21.093 1.00 95.12 90 PHE A O 1
ATOM 740 N N . THR A 1 91 ? 8.326 -5.450 -19.524 1.00 94.31 91 THR A N 1
ATOM 741 C CA . THR A 1 91 ? 9.525 -6.061 -18.924 1.00 94.31 91 THR A CA 1
ATOM 742 C C . THR A 1 91 ? 9.296 -7.498 -18.452 1.00 94.31 91 THR A C 1
ATOM 744 O O . THR A 1 91 ? 10.169 -8.343 -18.633 1.00 94.31 91 THR A O 1
ATOM 747 N N . THR A 1 92 ? 8.105 -7.818 -17.933 1.00 93.06 92 THR A N 1
ATOM 748 C CA . THR A 1 92 ? 7.744 -9.190 -17.531 1.00 93.06 92 THR A CA 1
ATOM 749 C C . THR A 1 92 ? 7.548 -10.127 -18.727 1.00 93.06 92 THR A C 1
ATOM 751 O O . THR A 1 92 ? 7.867 -11.314 -18.628 1.00 93.06 92 THR A O 1
ATOM 754 N N . ALA A 1 93 ? 7.018 -9.626 -19.847 1.00 95.50 93 ALA A N 1
ATOM 755 C CA . ALA A 1 93 ? 6.872 -10.404 -21.074 1.00 95.50 93 ALA A CA 1
ATOM 756 C C . ALA A 1 93 ? 8.245 -10.735 -21.676 1.00 95.50 93 ALA A C 1
ATOM 758 O O . ALA A 1 93 ? 8.532 -11.902 -21.927 1.00 95.50 93 ALA A O 1
ATOM 759 N N . TRP A 1 94 ? 9.117 -9.733 -21.806 1.00 94.25 94 TRP A N 1
ATOM 760 C CA . TRP A 1 94 ? 10.469 -9.896 -22.352 1.00 94.25 94 TRP A CA 1
ATOM 761 C C . TRP A 1 94 ? 11.405 -10.705 -21.452 1.00 94.25 94 TRP A C 1
ATOM 763 O O . TRP A 1 94 ? 12.317 -11.356 -21.940 1.00 94.25 94 TRP A O 1
ATOM 773 N N . ALA A 1 95 ? 11.190 -10.708 -20.136 1.00 93.75 95 ALA A N 1
ATOM 774 C CA . ALA A 1 95 ? 11.937 -11.587 -19.235 1.00 93.75 95 ALA A CA 1
ATOM 775 C C . ALA A 1 95 ? 11.547 -13.073 -19.372 1.00 93.75 95 ALA A C 1
ATOM 777 O O . ALA A 1 95 ? 12.242 -13.933 -18.831 1.00 93.75 95 ALA A O 1
ATOM 778 N N . ARG A 1 96 ? 10.410 -13.376 -20.018 1.00 92.00 96 ARG A N 1
ATOM 779 C CA . ARG A 1 96 ? 9.891 -14.740 -20.207 1.00 92.00 96 ARG A CA 1
ATOM 780 C C . ARG A 1 96 ? 10.207 -15.316 -21.591 1.00 92.00 96 ARG A C 1
ATOM 782 O O . ARG A 1 96 ? 10.215 -16.538 -21.713 1.00 92.00 96 ARG A O 1
ATOM 789 N N . THR A 1 97 ? 10.417 -14.468 -22.594 1.00 73.56 97 THR A N 1
ATOM 790 C CA . THR A 1 97 ? 10.913 -14.857 -23.926 1.00 73.56 97 THR A CA 1
ATOM 791 C C . THR A 1 97 ? 12.383 -15.230 -23.873 1.00 73.56 97 THR A C 1
ATOM 793 O O . THR A 1 97 ? 12.736 -16.268 -24.466 1.00 73.56 97 THR A O 1
#

Radius of gyration: 20.95 Å; chains: 1; bounding box: 53×43×48 Å

Foldseek 3Di:
DDDDDDDDDPVVVVVVVVVVVLLVQQQDDQWDWDKDKDQDPVVVVVQVPDPQKDWDDWDPPDPRIIITTITGPPVPRDDDPSYHNVSNVVVVVVVVD

Sequence (97 aa):
MGKQVLPVSWRRQVAKLALNSFWGRWGMKLNKTKLSYVNSVPDFNRYLSDPTKNIKDIFLPSEEVVAIEWQISDEFVEQDASTNIFIATFTTAWART

InterPro domains:
  IPR004868 DNA-directed DNA polymerase, family B, mitochondria/virus [PF03175] (10-97)
  IPR043502 DNA/RNA polymerase superfamily [SSF56672] (10-96)

Secondary structure (DSSP, 8-state):
-----PPPPHHHHHHHHHHHHHHHHHT--SS--EEEEE--HHHHHHHHH-TTEEEEEEEEEETTEEEEEEEE-GGG-PPPTT--HHHHHHHHHHTT-